Protein AF-A0A9D0GAI1-F1 (afdb_monomer_lite)

Structure (mmCIF, N/CA/C/O backbone):
data_AF-A0A9D0GAI1-F1
#
_entry.id   AF-A0A9D0GAI1-F1
#
loop_
_atom_site.group_PDB
_atom_site.id
_atom_site.type_symbol
_atom_site.label_atom_id
_atom_site.label_alt_id
_atom_site.label_comp_id
_atom_site.label_asym_id
_atom_site.label_entity_id
_atom_site.label_seq_id
_atom_site.pdbx_PDB_ins_code
_atom_site.Cartn_x
_atom_site.Cartn_y
_atom_site.Cartn_z
_atom_site.occupancy
_atom_site.B_iso_or_equiv
_atom_site.auth_seq_id
_atom_site.auth_comp_id
_atom_site.auth_asym_id
_atom_site.auth_atom_id
_atom_site.pdbx_PDB_model_num
ATOM 1 N N . LEU A 1 1 ? 5.403 2.857 8.860 1.00 93.25 1 LEU A N 1
ATOM 2 C CA . LEU A 1 1 ? 4.377 1.887 9.299 1.00 93.25 1 LEU A CA 1
ATOM 3 C C . LEU A 1 1 ? 3.581 1.358 8.112 1.00 93.25 1 LEU A C 1
ATOM 5 O O . LEU A 1 1 ? 3.707 0.178 7.839 1.00 93.25 1 LEU A O 1
ATOM 9 N N . MET A 1 2 ? 2.874 2.212 7.360 1.00 96.62 2 MET A N 1
ATOM 10 C CA . MET A 1 2 ? 2.038 1.794 6.218 1.00 96.62 2 MET A CA 1
ATOM 11 C C . MET A 1 2 ? 2.733 0.830 5.240 1.00 96.62 2 MET A C 1
ATOM 13 O O . MET A 1 2 ? 2.221 -0.249 4.984 1.00 96.62 2 MET A O 1
ATOM 17 N N . ILE A 1 3 ? 3.948 1.165 4.787 1.00 98.12 3 ILE A N 1
ATOM 18 C CA . ILE A 1 3 ? 4.759 0.294 3.914 1.00 98.12 3 ILE A CA 1
ATOM 19 C C . ILE A 1 3 ? 4.950 -1.108 4.507 1.00 98.12 3 ILE A C 1
ATOM 21 O O . ILE A 1 3 ? 4.822 -2.089 3.788 1.00 98.12 3 ILE A O 1
ATOM 25 N N . LYS A 1 4 ? 5.220 -1.219 5.816 1.00 97.88 4 LYS A N 1
ATOM 26 C CA . LYS A 1 4 ? 5.398 -2.519 6.476 1.00 97.88 4 LYS A CA 1
ATOM 27 C C . LYS A 1 4 ? 4.094 -3.312 6.479 1.00 97.88 4 LYS A C 1
ATOM 29 O O . LYS A 1 4 ? 4.124 -4.484 6.130 1.00 97.88 4 LYS A O 1
ATOM 34 N N . LEU A 1 5 ? 2.980 -2.680 6.850 1.00 98.19 5 LEU A N 1
ATOM 35 C CA . LEU A 1 5 ? 1.670 -3.338 6.925 1.00 98.19 5 LEU A CA 1
ATOM 36 C C . LEU A 1 5 ? 1.232 -3.848 5.548 1.00 98.19 5 LEU A C 1
ATOM 38 O O . LEU A 1 5 ? 0.904 -5.020 5.404 1.00 98.19 5 LEU A O 1
ATOM 42 N N . VAL A 1 6 ? 1.330 -3.001 4.520 1.00 98.50 6 VAL A N 1
ATOM 43 C CA . VAL A 1 6 ? 1.010 -3.381 3.136 1.00 98.50 6 VAL A CA 1
ATOM 44 C C . VAL A 1 6 ? 1.945 -4.481 2.636 1.00 98.50 6 VAL A C 1
ATOM 46 O O . VAL A 1 6 ? 1.478 -5.434 2.026 1.00 98.50 6 VAL A O 1
ATOM 49 N N . ALA A 1 7 ? 3.244 -4.413 2.937 1.00 98.38 7 ALA A N 1
ATOM 50 C CA . ALA A 1 7 ? 4.177 -5.465 2.543 1.00 98.38 7 ALA A CA 1
ATOM 51 C C . ALA A 1 7 ? 3.875 -6.817 3.216 1.00 98.38 7 ALA A C 1
ATOM 53 O O . ALA A 1 7 ? 3.998 -7.855 2.575 1.00 98.38 7 ALA A O 1
ATOM 54 N N . GLN A 1 8 ? 3.453 -6.829 4.486 1.00 97.88 8 GLN A N 1
ATOM 55 C CA . GLN A 1 8 ? 3.007 -8.067 5.140 1.00 97.88 8 GLN A CA 1
ATOM 56 C C . GLN A 1 8 ? 1.702 -8.589 4.536 1.00 97.88 8 GLN A C 1
ATOM 58 O O . GLN A 1 8 ? 1.597 -9.786 4.277 1.00 97.88 8 GLN A O 1
ATOM 63 N N . ALA A 1 9 ? 0.755 -7.704 4.218 1.00 98.31 9 ALA A N 1
ATOM 64 C CA . ALA A 1 9 ? -0.454 -8.101 3.511 1.00 98.31 9 ALA A CA 1
ATOM 65 C C . ALA A 1 9 ? -0.126 -8.712 2.138 1.00 98.31 9 ALA A C 1
ATOM 67 O O . ALA A 1 9 ? -0.614 -9.785 1.814 1.00 98.31 9 ALA A O 1
ATOM 68 N N . LEU A 1 10 ? 0.768 -8.113 1.349 1.00 98.38 10 LEU A N 1
ATOM 69 C CA . LEU A 1 10 ? 1.175 -8.677 0.054 1.00 98.38 10 LEU A CA 1
ATOM 70 C C . LEU A 1 10 ? 1.816 -10.064 0.186 1.00 98.38 10 LEU A C 1
ATOM 72 O O . LEU A 1 10 ? 1.644 -10.901 -0.693 1.00 98.38 10 LEU A O 1
ATOM 76 N N . ARG A 1 11 ? 2.502 -10.342 1.301 1.00 97.31 11 ARG A N 1
ATOM 77 C CA . ARG A 1 11 ? 3.048 -11.674 1.586 1.00 97.31 11 ARG A CA 1
ATOM 78 C C . ARG A 1 11 ? 1.954 -12.716 1.840 1.00 97.31 11 ARG A C 1
ATOM 80 O O . ARG A 1 11 ? 2.108 -13.858 1.419 1.00 97.31 11 ARG A O 1
ATOM 87 N N . ALA A 1 12 ? 0.870 -12.335 2.514 1.00 96.94 12 ALA A N 1
ATOM 88 C CA . ALA A 1 12 ? -0.296 -13.198 2.728 1.00 96.94 12 ALA A CA 1
ATOM 89 C C . ALA A 1 12 ? -1.171 -13.340 1.466 1.00 96.94 12 ALA A C 1
ATOM 91 O O . ALA A 1 12 ? -1.886 -14.328 1.307 1.00 96.94 12 ALA A O 1
ATOM 92 N N . PHE A 1 13 ? -1.091 -12.368 0.555 1.00 98.19 13 PHE A N 1
ATOM 93 C CA . PHE A 1 13 ? -1.891 -12.273 -0.662 1.00 98.19 13 PHE A CA 1
ATOM 94 C C . PHE A 1 13 ? -0.988 -12.133 -1.902 1.00 98.19 13 PHE A C 1
ATOM 96 O O . PHE A 1 13 ? -0.996 -11.083 -2.549 1.00 98.19 13 PHE A O 1
ATOM 103 N N . PRO A 1 14 ? -0.210 -13.170 -2.272 1.00 97.19 14 PRO A N 1
ATOM 104 C CA . PRO A 1 14 ? 0.797 -13.076 -3.337 1.00 97.19 14 PRO A CA 1
ATOM 105 C C . PRO A 1 14 ? 0.211 -12.709 -4.709 1.00 97.19 14 PRO A C 1
ATOM 107 O O . PRO A 1 14 ? 0.863 -12.023 -5.491 1.00 97.19 14 PRO A O 1
ATOM 110 N N . TYR A 1 15 ? -1.057 -13.049 -4.965 1.00 96.50 15 TYR A N 1
ATOM 111 C CA . TYR A 1 15 ? -1.779 -12.658 -6.181 1.00 96.50 15 TYR A CA 1
ATOM 112 C C . TYR A 1 15 ? -1.983 -11.136 -6.329 1.00 96.50 15 TYR A C 1
ATOM 114 O O . TYR A 1 15 ? -2.343 -10.668 -7.405 1.00 96.50 15 TYR A O 1
ATOM 122 N N . MET A 1 16 ? -1.764 -10.354 -5.266 1.00 98.19 16 MET A N 1
ATOM 123 C CA . MET A 1 16 ? -1.751 -8.886 -5.302 1.00 98.19 16 MET A CA 1
ATOM 124 C C . MET A 1 16 ? -0.360 -8.312 -5.605 1.00 98.19 16 MET A C 1
ATOM 126 O O . MET A 1 16 ? -0.244 -7.124 -5.892 1.00 98.19 16 MET A O 1
ATOM 130 N N . ASN A 1 17 ? 0.696 -9.129 -5.531 1.00 98.12 17 ASN A N 1
ATOM 131 C CA . ASN A 1 17 ? 2.084 -8.745 -5.792 1.00 98.12 17 ASN A CA 1
ATOM 132 C C . ASN A 1 17 ? 2.511 -9.195 -7.197 1.00 98.12 17 ASN A C 1
ATOM 134 O O . ASN A 1 17 ? 3.450 -9.977 -7.371 1.00 98.12 17 ASN A O 1
ATOM 138 N N . VAL A 1 18 ? 1.778 -8.732 -8.207 1.00 96.75 18 VAL A N 1
ATOM 139 C CA . VAL A 1 18 ? 1.928 -9.170 -9.598 1.00 96.75 18 VAL A CA 1
ATOM 140 C C . VAL A 1 18 ? 2.186 -7.981 -10.522 1.00 96.75 18 VAL A C 1
ATOM 142 O O . VAL A 1 18 ? 1.777 -6.854 -10.245 1.00 96.75 18 VAL A O 1
ATOM 145 N N . ARG A 1 19 ? 2.880 -8.230 -11.633 1.00 96.38 19 ARG A N 1
ATOM 146 C CA . ARG A 1 19 ? 3.159 -7.236 -12.678 1.00 96.38 19 ARG A CA 1
ATOM 147 C C . ARG A 1 19 ? 2.728 -7.751 -14.041 1.00 96.38 19 ARG A C 1
ATOM 149 O O . ARG A 1 19 ? 2.797 -8.952 -14.308 1.00 96.38 19 ARG A O 1
ATOM 156 N N . GLN A 1 20 ? 2.350 -6.834 -14.921 1.00 94.06 20 GLN A N 1
ATOM 157 C CA . GLN A 1 20 ? 2.183 -7.127 -16.339 1.00 94.06 20 GLN A CA 1
ATOM 158 C C . GLN A 1 20 ? 3.561 -7.282 -17.000 1.00 94.06 20 GLN A C 1
ATOM 160 O O . GLN A 1 20 ? 4.426 -6.416 -16.873 1.00 94.06 20 GLN A O 1
ATOM 165 N N . SER A 1 21 ? 3.764 -8.368 -17.740 1.00 91.62 21 SER A N 1
ATOM 166 C CA . SER A 1 21 ? 4.972 -8.622 -18.527 1.00 91.62 21 SER A CA 1
ATOM 167 C C . SER A 1 21 ? 4.579 -9.063 -19.934 1.00 91.62 21 SER A C 1
ATOM 169 O O . SER A 1 21 ? 4.282 -10.233 -20.179 1.00 91.62 21 SER A O 1
ATOM 171 N N . GLY A 1 22 ? 4.513 -8.104 -20.864 1.00 88.56 22 GLY A N 1
ATOM 172 C CA . GLY A 1 22 ? 3.947 -8.340 -22.196 1.00 88.56 22 GLY A CA 1
ATOM 173 C C . GLY A 1 22 ? 2.489 -8.784 -22.082 1.00 88.56 22 GLY A C 1
ATOM 174 O O . GLY A 1 22 ? 1.694 -8.085 -21.462 1.00 88.56 22 GLY A O 1
ATOM 175 N N . ASP A 1 23 ? 2.168 -9.966 -22.609 1.00 89.06 23 ASP A N 1
ATOM 176 C CA . ASP A 1 23 ? 0.833 -10.579 -22.525 1.00 89.06 23 ASP A CA 1
ATOM 177 C C . ASP A 1 23 ? 0.651 -11.497 -21.301 1.00 89.06 23 ASP A C 1
ATOM 179 O O . ASP A 1 23 ? -0.416 -12.077 -21.107 1.00 89.06 23 ASP A O 1
ATOM 183 N N . ALA A 1 24 ? 1.682 -11.646 -20.463 1.00 92.88 24 ALA A N 1
ATOM 184 C CA . ALA A 1 24 ? 1.654 -12.500 -19.281 1.00 92.88 24 ALA A CA 1
ATOM 185 C C . ALA A 1 24 ? 1.533 -11.691 -17.983 1.00 92.88 24 ALA A C 1
ATOM 187 O O . ALA A 1 24 ? 2.000 -10.555 -17.880 1.00 92.88 24 ALA A O 1
ATOM 188 N N . ILE A 1 25 ? 0.964 -12.324 -16.957 1.00 94.50 25 ILE A N 1
ATOM 189 C CA . ILE A 1 25 ? 1.014 -11.843 -15.576 1.00 94.50 25 ILE A CA 1
ATOM 190 C C . ILE A 1 25 ? 2.135 -12.575 -14.853 1.00 94.50 25 ILE A C 1
ATOM 192 O O . ILE A 1 25 ? 2.183 -13.805 -14.845 1.00 94.50 25 ILE A O 1
ATOM 196 N N . GLN A 1 26 ? 3.037 -11.811 -14.245 1.00 95.94 26 GLN A N 1
ATOM 197 C CA . GLN A 1 26 ? 4.145 -12.342 -13.472 1.00 95.94 26 GLN A CA 1
ATOM 198 C C . GLN A 1 26 ? 3.917 -12.091 -11.986 1.00 95.94 26 GLN A C 1
ATOM 200 O O . GLN A 1 26 ? 3.851 -10.945 -11.544 1.00 95.94 26 GLN A O 1
ATOM 205 N N . GLU A 1 27 ? 3.863 -13.169 -11.207 1.00 95.94 27 GLU A N 1
ATOM 206 C CA . GLU A 1 27 ? 3.961 -13.083 -9.753 1.00 95.94 27 GLU A CA 1
ATOM 207 C C . GLU A 1 27 ? 5.395 -12.754 -9.334 1.00 95.94 27 GLU A C 1
ATOM 209 O O . GLU A 1 27 ? 6.366 -13.375 -9.783 1.00 95.94 27 GLU A O 1
ATOM 214 N N . MET A 1 28 ? 5.533 -11.744 -8.480 1.00 96.94 28 MET A N 1
ATOM 215 C CA . MET A 1 28 ? 6.826 -11.214 -8.080 1.00 96.94 28 MET A CA 1
ATOM 216 C C . MET A 1 28 ? 7.292 -11.862 -6.778 1.00 96.94 28 MET A C 1
ATOM 218 O O . MET A 1 28 ? 6.579 -11.879 -5.778 1.00 96.94 28 MET A O 1
ATOM 222 N N . LYS A 1 29 ? 8.539 -12.350 -6.767 1.00 94.31 29 LYS A N 1
ATOM 223 C CA . LYS A 1 29 ? 9.158 -12.943 -5.566 1.00 94.31 29 LYS A CA 1
ATOM 224 C C . LYS A 1 29 ? 9.525 -11.903 -4.504 1.00 94.31 29 LYS A C 1
ATOM 226 O O . LYS A 1 29 ? 9.526 -12.212 -3.317 1.00 94.31 29 LYS A O 1
ATOM 231 N N . GLY A 1 30 ? 9.919 -10.707 -4.940 1.00 96.69 30 GLY A N 1
ATOM 232 C CA . GLY A 1 30 ? 10.232 -9.578 -4.068 1.00 96.69 30 GLY A CA 1
ATOM 233 C C . GLY A 1 30 ? 8.999 -8.710 -3.848 1.00 96.69 30 GLY A C 1
ATOM 234 O O . GLY A 1 30 ? 8.189 -8.547 -4.761 1.00 96.69 30 GLY A O 1
ATOM 235 N N . ILE A 1 31 ? 8.862 -8.144 -2.650 1.00 98.44 31 ILE A N 1
ATOM 236 C CA . ILE A 1 31 ? 7.829 -7.150 -2.342 1.00 98.44 31 ILE A CA 1
ATOM 237 C C . ILE A 1 31 ? 8.512 -5.783 -2.294 1.00 98.44 31 ILE A C 1
ATOM 239 O O . ILE A 1 31 ? 9.272 -5.478 -1.369 1.00 98.44 31 ILE A O 1
ATOM 243 N N . HIS A 1 32 ? 8.304 -4.980 -3.337 1.00 98.06 32 HIS A N 1
ATOM 244 C CA . HIS A 1 32 ? 8.965 -3.691 -3.536 1.00 98.06 32 HIS A CA 1
ATOM 245 C C . HIS A 1 32 ? 7.915 -2.588 -3.572 1.00 98.06 32 HIS A C 1
ATOM 247 O O . HIS A 1 32 ? 7.180 -2.435 -4.547 1.00 98.06 32 HIS A O 1
ATOM 253 N N . ILE A 1 33 ? 7.830 -1.831 -2.479 1.00 98.44 33 ILE A N 1
ATOM 254 C CA . ILE A 1 33 ? 6.748 -0.867 -2.285 1.00 98.44 33 ILE A CA 1
ATOM 255 C C . ILE A 1 33 ? 7.163 0.494 -2.825 1.00 98.44 33 ILE A C 1
ATOM 257 O O . ILE A 1 33 ? 8.031 1.149 -2.247 1.00 98.44 33 ILE A O 1
ATOM 261 N N . GLY A 1 34 ? 6.513 0.923 -3.901 1.00 97.75 34 GLY A N 1
ATOM 262 C CA . GLY A 1 34 ? 6.558 2.290 -4.396 1.00 97.75 34 GLY A CA 1
ATOM 263 C C . GLY A 1 34 ? 5.883 3.266 -3.454 1.00 97.75 34 GLY A C 1
ATOM 264 O O . GLY A 1 34 ? 4.823 2.981 -2.897 1.00 97.75 34 GLY A O 1
ATOM 265 N N . LEU A 1 35 ? 6.489 4.436 -3.295 1.00 97.75 35 LEU A N 1
ATOM 266 C CA . LEU A 1 35 ? 5.871 5.572 -2.634 1.00 97.75 35 LEU A CA 1
ATOM 267 C C . LEU A 1 35 ? 5.816 6.730 -3.619 1.00 97.75 35 LEU A C 1
ATOM 269 O O . LEU A 1 35 ? 6.856 7.177 -4.086 1.00 97.75 35 LEU A O 1
ATOM 273 N N . ALA A 1 36 ? 4.622 7.235 -3.907 1.00 96.94 36 ALA A N 1
ATOM 274 C CA . ALA A 1 36 ? 4.474 8.427 -4.729 1.00 96.94 36 ALA A CA 1
ATOM 275 C C . ALA A 1 36 ? 5.038 9.659 -3.993 1.00 96.94 36 ALA A C 1
ATOM 277 O O . ALA A 1 36 ? 4.623 9.973 -2.874 1.00 96.94 36 ALA A O 1
ATOM 278 N N . VAL A 1 37 ? 5.999 10.341 -4.615 1.00 95.75 37 VAL A N 1
ATOM 279 C CA . VAL A 1 37 ? 6.700 11.517 -4.094 1.00 95.75 37 VAL A CA 1
ATOM 280 C C . VAL A 1 37 ? 6.507 12.675 -5.061 1.00 95.75 37 VAL A C 1
ATOM 282 O O . VAL A 1 37 ? 6.939 12.615 -6.213 1.00 95.75 37 VAL A O 1
ATOM 285 N N . ASP A 1 38 ? 5.883 13.741 -4.570 1.00 93.81 38 ASP A N 1
ATOM 286 C CA . ASP A 1 38 ? 5.781 15.007 -5.290 1.00 93.81 38 ASP A CA 1
ATOM 287 C C . ASP A 1 38 ? 7.146 15.717 -5.326 1.00 93.81 38 ASP A C 1
ATOM 289 O O . ASP A 1 38 ? 7.833 15.840 -4.300 1.00 93.81 38 ASP A O 1
ATOM 293 N N . THR A 1 39 ? 7.562 16.139 -6.519 1.00 92.75 39 THR A N 1
ATOM 294 C CA . THR A 1 39 ? 8.838 16.821 -6.769 1.00 92.75 39 THR A CA 1
ATOM 295 C C . THR A 1 39 ? 8.640 17.966 -7.759 1.00 92.75 39 THR A C 1
ATOM 297 O O . THR A 1 39 ? 7.681 17.977 -8.525 1.00 92.75 39 THR A O 1
ATOM 300 N N . GLU A 1 40 ? 9.596 18.895 -7.834 1.00 90.31 40 GLU A N 1
ATOM 301 C CA . GLU A 1 40 ? 9.566 20.002 -8.808 1.00 90.31 40 GLU A CA 1
ATOM 302 C C . GLU A 1 40 ? 9.546 19.532 -10.274 1.00 90.31 40 GLU A C 1
ATOM 304 O O . GLU A 1 40 ? 9.137 20.271 -11.165 1.00 90.31 40 GLU A O 1
ATOM 309 N N . ARG A 1 41 ? 9.978 18.292 -10.539 1.00 86.69 41 ARG A N 1
ATOM 310 C CA . ARG A 1 41 ? 9.985 17.675 -11.875 1.00 86.69 41 ARG A CA 1
ATOM 311 C C . ARG A 1 41 ? 8.727 16.845 -12.151 1.00 86.69 41 ARG A C 1
ATOM 313 O O . ARG A 1 41 ? 8.678 16.144 -13.159 1.00 86.69 41 ARG A O 1
ATOM 320 N N . GLY A 1 42 ? 7.738 16.910 -11.261 1.00 89.75 42 GLY A N 1
ATOM 321 C CA . GLY A 1 42 ? 6.536 16.087 -11.275 1.00 89.75 42 GLY A CA 1
ATOM 322 C C . GLY A 1 42 ? 6.610 14.902 -10.313 1.00 89.75 42 GLY A C 1
ATOM 323 O O . GLY A 1 42 ? 7.509 14.792 -9.475 1.00 89.75 42 GLY A O 1
ATOM 324 N N . LEU A 1 43 ? 5.632 14.008 -10.432 1.00 91.00 43 LEU A N 1
ATOM 325 C CA . LEU A 1 43 ? 5.487 12.859 -9.547 1.00 91.00 43 LEU A CA 1
ATOM 326 C C . LEU A 1 43 ? 6.514 11.771 -9.884 1.00 91.00 43 LEU A C 1
ATOM 328 O O . LEU A 1 43 ? 6.576 11.302 -11.019 1.00 91.00 43 LEU A O 1
ATOM 332 N N . LEU A 1 44 ? 7.278 11.334 -8.884 1.00 94.62 44 LEU A N 1
ATOM 333 C CA . LEU A 1 44 ? 8.146 10.158 -8.973 1.00 94.62 44 LEU A CA 1
ATOM 334 C C . LEU A 1 44 ? 7.651 9.077 -8.018 1.00 94.62 44 LEU A C 1
ATOM 336 O O . LEU A 1 44 ? 7.149 9.385 -6.941 1.00 94.62 44 LEU A O 1
ATOM 340 N N . VAL A 1 45 ? 7.834 7.808 -8.380 1.00 96.62 45 VAL A N 1
ATOM 341 C CA . VAL A 1 45 ? 7.447 6.671 -7.532 1.00 96.62 45 VAL A CA 1
ATOM 342 C C . VAL A 1 45 ? 8.673 5.810 -7.238 1.00 96.62 45 VAL A C 1
ATOM 344 O O . VAL A 1 45 ? 8.841 4.760 -7.848 1.00 96.62 45 VAL A O 1
ATOM 347 N N . PRO A 1 46 ? 9.584 6.250 -6.355 1.00 96.50 46 PRO A N 1
ATOM 348 C CA . PRO A 1 46 ? 10.689 5.407 -5.939 1.00 96.50 46 PRO A CA 1
ATOM 349 C C . PRO A 1 46 ? 10.228 4.278 -4.998 1.00 96.50 46 PRO A C 1
ATOM 351 O O . PRO A 1 46 ? 9.245 4.433 -4.264 1.00 96.50 46 PRO A O 1
ATOM 354 N N . HIS A 1 47 ? 10.953 3.158 -4.988 1.00 95.62 47 HIS A N 1
ATOM 355 C CA . HIS A 1 47 ? 10.555 1.947 -4.262 1.00 95.62 47 HIS A CA 1
ATOM 356 C C . HIS A 1 47 ? 11.471 1.584 -3.083 1.00 95.62 47 HIS A C 1
ATOM 358 O O . HIS A 1 47 ? 12.697 1.685 -3.145 1.00 95.62 47 HIS A O 1
ATOM 364 N N . VAL A 1 48 ? 10.866 1.057 -2.015 1.00 97.06 48 VAL A N 1
ATOM 365 C CA . VAL A 1 48 ? 11.568 0.355 -0.935 1.00 97.06 48 VAL A CA 1
ATOM 366 C C . VAL A 1 48 ? 11.653 -1.128 -1.284 1.00 97.06 48 VAL A C 1
ATOM 368 O O . VAL A 1 48 ? 10.640 -1.829 -1.283 1.00 97.06 48 VAL A O 1
ATOM 371 N N . PHE A 1 49 ? 12.868 -1.610 -1.543 1.00 97.19 49 PHE A N 1
ATOM 372 C CA . PHE A 1 49 ? 13.130 -3.020 -1.839 1.00 97.19 49 PHE A CA 1
ATOM 373 C C . PHE A 1 49 ? 12.915 -3.929 -0.627 1.00 97.19 49 PHE A C 1
ATOM 375 O O . PHE A 1 49 ? 13.199 -3.523 0.502 1.00 97.19 49 PHE A O 1
ATOM 382 N N . ASP A 1 50 ? 12.448 -5.152 -0.896 1.00 97.75 50 ASP A N 1
ATOM 383 C CA . ASP A 1 50 ? 12.151 -6.224 0.067 1.00 97.75 50 ASP A CA 1
ATOM 384 C C . ASP A 1 50 ? 11.515 -5.726 1.375 1.00 97.75 50 ASP A C 1
ATOM 386 O O . ASP A 1 50 ? 11.961 -6.039 2.484 1.00 97.75 50 ASP A O 1
ATOM 390 N N . ALA A 1 51 ? 10.484 -4.890 1.253 1.00 98.12 51 ALA A N 1
ATOM 391 C CA . ALA A 1 51 ? 9.874 -4.207 2.389 1.00 98.12 51 ALA A CA 1
ATOM 392 C C . ALA A 1 51 ? 9.264 -5.179 3.418 1.00 98.12 51 ALA A C 1
ATOM 394 O O . ALA A 1 51 ? 9.121 -4.842 4.594 1.00 98.12 51 ALA A O 1
ATOM 395 N N . ASP A 1 52 ? 8.925 -6.398 3.001 1.00 97.12 52 ASP A N 1
ATOM 396 C CA . ASP A 1 52 ? 8.417 -7.455 3.866 1.00 97.12 52 ASP A CA 1
ATOM 397 C C . ASP A 1 52 ? 9.498 -8.011 4.807 1.00 97.12 52 ASP A C 1
ATOM 399 O O . ASP A 1 52 ? 9.193 -8.329 5.961 1.00 97.12 52 ASP A O 1
ATOM 403 N N . LYS A 1 53 ? 10.757 -8.049 4.359 1.00 97.44 53 LYS A N 1
ATOM 404 C CA . LYS A 1 53 ? 11.907 -8.580 5.112 1.00 97.44 53 LYS A CA 1
ATOM 405 C C . LYS A 1 53 ? 12.498 -7.569 6.091 1.00 97.44 53 LYS A C 1
ATOM 407 O O . LYS A 1 53 ? 13.173 -7.953 7.040 1.00 97.44 53 LYS A O 1
ATOM 412 N N . LYS A 1 54 ? 12.229 -6.281 5.880 1.00 97.50 54 LYS A N 1
ATOM 413 C CA . LYS A 1 54 ? 12.808 -5.188 6.667 1.00 97.50 54 LYS A CA 1
ATOM 414 C C . LYS A 1 54 ? 12.044 -4.914 7.960 1.00 97.50 54 LYS A C 1
ATOM 416 O O . LYS A 1 54 ? 10.818 -5.071 8.048 1.00 97.50 54 LYS A O 1
ATOM 421 N N . GLY A 1 55 ? 12.784 -4.455 8.968 1.00 96.62 55 GLY A N 1
ATOM 422 C CA . GLY A 1 55 ? 12.224 -3.906 10.204 1.00 96.62 55 GLY A CA 1
ATOM 423 C C . GLY A 1 55 ? 11.700 -2.476 10.019 1.00 96.62 55 GLY A C 1
ATOM 424 O O . GLY A 1 55 ? 12.045 -1.786 9.062 1.00 96.62 55 GLY A O 1
ATOM 425 N N . LEU A 1 56 ? 10.889 -1.983 10.962 1.00 95.94 56 LEU A N 1
ATOM 426 C CA . LEU A 1 56 ? 10.286 -0.645 10.856 1.00 95.94 56 LEU A CA 1
ATOM 427 C C . LEU A 1 56 ? 11.331 0.485 10.821 1.00 95.94 56 LEU A C 1
ATOM 429 O O . LEU A 1 56 ? 11.166 1.449 10.073 1.00 95.94 56 LEU A O 1
ATOM 433 N N . VAL A 1 57 ? 12.402 0.359 11.611 1.00 97.25 57 VAL A N 1
ATOM 434 C CA . VAL A 1 57 ? 13.504 1.336 11.661 1.00 97.25 57 VAL A CA 1
ATOM 435 C C . VAL A 1 57 ? 14.241 1.393 10.325 1.00 97.25 57 VAL A C 1
ATOM 437 O O . VAL A 1 57 ? 14.526 2.478 9.819 1.00 97.25 57 VAL A O 1
ATOM 440 N N . GLU A 1 58 ? 14.501 0.231 9.732 1.00 98.06 58 GLU A N 1
ATOM 441 C CA . GLU A 1 58 ? 15.159 0.120 8.435 1.00 98.06 58 GLU A CA 1
ATOM 442 C C . GLU A 1 58 ? 14.297 0.726 7.324 1.00 98.06 58 GLU A C 1
ATOM 444 O O . GLU A 1 58 ? 14.769 1.596 6.599 1.00 98.06 58 GLU A O 1
ATOM 449 N N . ILE A 1 59 ? 13.005 0.379 7.270 1.00 98.19 59 ILE A N 1
ATOM 450 C CA . ILE A 1 59 ? 12.057 0.982 6.321 1.00 98.19 59 ILE A CA 1
ATOM 451 C C . ILE A 1 59 ? 12.025 2.504 6.486 1.00 98.19 59 ILE A C 1
ATOM 453 O O . ILE A 1 59 ? 12.061 3.232 5.499 1.00 98.19 59 ILE A O 1
ATOM 457 N N . ALA A 1 60 ? 11.972 3.015 7.719 1.00 97.69 60 ALA A N 1
ATOM 458 C CA . ALA A 1 60 ? 11.939 4.455 7.959 1.00 97.69 60 ALA A CA 1
ATOM 459 C C . ALA A 1 60 ? 13.208 5.159 7.455 1.00 97.69 60 ALA A C 1
ATOM 461 O O . ALA A 1 60 ? 13.117 6.243 6.875 1.00 97.69 60 ALA A O 1
ATOM 462 N N . ARG A 1 61 ? 14.383 4.553 7.659 1.00 98.00 61 ARG A N 1
ATOM 463 C CA . ARG A 1 61 ? 15.655 5.064 7.137 1.00 98.00 61 ARG A CA 1
ATOM 464 C C . ARG A 1 61 ? 15.656 5.072 5.609 1.00 98.00 61 ARG A C 1
ATOM 466 O O . ARG A 1 61 ? 15.988 6.097 5.013 1.00 98.00 61 ARG A O 1
ATOM 473 N N . ASP A 1 62 ? 15.256 3.963 4.996 1.00 96.81 62 ASP A N 1
ATOM 474 C CA . ASP A 1 62 ? 15.264 3.791 3.546 1.00 96.81 62 ASP A CA 1
ATOM 475 C C . ASP A 1 62 ? 14.313 4.780 2.869 1.00 96.81 62 ASP A C 1
ATOM 477 O O . ASP A 1 62 ? 14.717 5.470 1.937 1.00 96.81 62 ASP A O 1
ATOM 481 N N . VAL A 1 63 ? 13.097 4.946 3.403 1.00 97.00 63 VAL A N 1
ATOM 482 C CA . VAL A 1 63 ? 12.115 5.922 2.906 1.00 97.00 63 VAL A CA 1
ATOM 483 C C . VAL A 1 63 ? 12.669 7.340 2.953 1.00 97.00 63 VAL A C 1
ATOM 485 O O . VAL A 1 63 ? 12.564 8.059 1.965 1.00 97.00 63 VAL A O 1
ATOM 488 N N . ARG A 1 64 ? 13.281 7.763 4.070 1.00 96.62 64 ARG A N 1
ATOM 489 C CA . ARG A 1 64 ? 13.857 9.116 4.168 1.00 96.62 64 ARG A CA 1
ATOM 490 C C . ARG A 1 64 ? 14.934 9.333 3.111 1.00 96.62 64 ARG A C 1
ATOM 492 O O . ARG A 1 64 ? 14.906 10.337 2.408 1.00 96.62 64 ARG A O 1
ATOM 499 N N . ALA A 1 65 ? 15.862 8.387 2.982 1.00 96.06 65 ALA A N 1
ATOM 500 C CA . ALA A 1 65 ? 16.949 8.490 2.016 1.00 96.06 65 ALA A CA 1
ATOM 501 C C . ALA A 1 65 ? 16.429 8.503 0.565 1.00 96.06 65 ALA A C 1
ATOM 503 O O . ALA A 1 65 ? 16.899 9.289 -0.256 1.00 96.06 65 ALA A O 1
ATOM 504 N N . MET A 1 66 ? 15.440 7.661 0.272 1.00 95.50 66 MET A N 1
ATOM 505 C CA . MET A 1 66 ? 14.778 7.542 -1.024 1.00 95.50 66 MET A CA 1
ATOM 506 C C . MET A 1 66 ? 14.016 8.821 -1.411 1.00 95.50 66 MET A C 1
ATOM 508 O O . MET A 1 66 ? 14.202 9.334 -2.512 1.00 95.50 66 MET A O 1
ATOM 512 N N . VAL A 1 67 ? 13.213 9.380 -0.500 1.00 95.19 67 VAL A N 1
ATOM 513 C CA . VAL A 1 67 ? 12.466 10.634 -0.721 1.00 95.19 67 VAL A CA 1
ATOM 514 C C . VAL A 1 67 ? 13.419 11.807 -0.958 1.00 95.19 67 VAL A C 1
ATOM 516 O O . VAL A 1 67 ? 13.206 12.604 -1.872 1.00 95.19 67 VAL A O 1
ATOM 519 N N . GLU A 1 68 ? 14.504 11.896 -0.184 1.00 95.75 68 GLU A N 1
ATOM 520 C CA . GLU A 1 68 ? 15.534 12.923 -0.374 1.00 95.75 68 GLU A CA 1
ATOM 521 C C . GLU A 1 68 ? 16.216 12.820 -1.744 1.00 95.75 68 GLU A C 1
ATOM 523 O O . GLU A 1 68 ? 16.465 13.842 -2.387 1.00 95.75 68 GLU A O 1
ATOM 528 N N . ARG A 1 69 ? 16.509 11.600 -2.217 1.00 95.19 69 ARG A N 1
ATOM 529 C CA . ARG A 1 69 ? 17.043 11.381 -3.570 1.00 95.19 69 ARG A CA 1
ATOM 530 C C . ARG A 1 69 ? 16.047 11.808 -4.642 1.00 95.19 69 ARG A C 1
ATOM 532 O O . ARG A 1 69 ? 16.448 12.532 -5.552 1.00 95.19 69 ARG A O 1
ATOM 539 N N . ALA A 1 70 ? 14.777 11.424 -4.513 1.00 95.12 70 ALA A N 1
ATOM 540 C CA . ALA A 1 70 ? 13.731 11.770 -5.474 1.00 95.12 70 ALA A CA 1
ATOM 541 C C . ALA A 1 70 ? 13.570 13.286 -5.624 1.00 95.12 70 ALA A C 1
ATOM 543 O O . ALA A 1 70 ? 13.666 13.808 -6.733 1.00 95.12 70 ALA A O 1
ATOM 544 N N . ARG A 1 71 ? 13.456 14.014 -4.508 1.00 94.12 71 ARG A N 1
ATOM 545 C CA . ARG A 1 71 ? 13.348 15.483 -4.513 1.00 94.12 71 ARG A CA 1
ATOM 546 C C . ARG A 1 71 ? 14.560 16.178 -5.130 1.00 94.12 71 ARG A C 1
ATOM 548 O O . ARG A 1 71 ? 14.411 17.206 -5.775 1.00 94.12 71 ARG A O 1
ATOM 555 N N . LYS A 1 72 ? 15.758 15.606 -4.971 1.00 95.12 72 LYS A N 1
ATOM 556 C CA . LYS A 1 72 ? 17.006 16.132 -5.555 1.00 95.12 72 LYS A CA 1
ATOM 557 C C . LYS A 1 72 ? 17.229 15.699 -7.008 1.00 95.12 72 LYS A C 1
ATOM 559 O O . LYS A 1 72 ? 18.274 16.020 -7.567 1.00 95.12 72 LYS A O 1
ATOM 564 N N . GLY A 1 73 ? 16.311 14.932 -7.604 1.00 92.00 73 GLY A N 1
ATOM 565 C CA . GLY A 1 73 ? 16.476 14.374 -8.948 1.00 92.00 73 GLY A CA 1
ATOM 566 C C . GLY A 1 73 ? 17.617 13.357 -9.054 1.00 92.00 73 GLY A C 1
ATOM 567 O O . GLY A 1 73 ? 18.212 13.222 -10.119 1.00 92.00 73 GLY A O 1
ATOM 568 N N . LYS A 1 74 ? 17.944 12.675 -7.949 1.00 93.75 74 LYS A N 1
ATOM 569 C CA . LYS A 1 74 ? 19.037 11.695 -7.818 1.00 93.75 74 LYS A CA 1
ATOM 570 C C . LYS A 1 74 ? 18.529 10.273 -7.559 1.00 93.75 74 LYS A C 1
ATOM 572 O O . LYS A 1 74 ? 19.253 9.470 -6.972 1.00 93.75 74 LYS A O 1
ATOM 577 N N . SER A 1 75 ? 17.280 9.982 -7.920 1.00 91.88 75 SER A N 1
ATOM 578 C CA . SER A 1 75 ? 16.752 8.615 -7.883 1.00 91.88 75 SER A CA 1
ATOM 579 C C . SER A 1 75 ? 17.564 7.709 -8.799 1.00 91.88 75 SER A C 1
ATOM 581 O O . SER A 1 75 ? 17.956 8.112 -9.896 1.00 91.88 75 SER A O 1
ATOM 583 N N . LEU A 1 76 ? 17.814 6.489 -8.341 1.00 89.06 76 LEU A N 1
ATOM 584 C CA . LEU A 1 76 ? 18.495 5.476 -9.137 1.00 89.06 76 LEU A CA 1
ATOM 585 C C . LEU A 1 76 ? 17.504 4.843 -10.134 1.00 89.06 76 LEU A C 1
ATOM 587 O O . LEU A 1 76 ? 16.319 4.746 -9.819 1.00 89.06 76 LEU A O 1
ATOM 591 N N . PRO A 1 77 ? 17.952 4.374 -11.313 1.00 88.56 77 PRO A N 1
ATOM 592 C CA . PRO A 1 77 ? 17.064 3.737 -12.292 1.00 88.56 77 PRO A CA 1
ATOM 593 C C . PRO A 1 77 ? 16.276 2.546 -11.727 1.00 88.56 77 PRO A C 1
ATOM 595 O O . PRO A 1 77 ? 15.068 2.434 -11.940 1.00 88.56 77 PRO A O 1
ATOM 598 N N . ASP A 1 78 ? 16.937 1.694 -10.944 1.00 86.81 78 ASP A N 1
ATOM 599 C CA . ASP A 1 78 ? 16.313 0.515 -10.333 1.00 86.81 78 ASP A CA 1
ATOM 600 C C . ASP A 1 78 ? 15.228 0.907 -9.323 1.00 86.81 78 ASP A C 1
ATOM 602 O O . ASP A 1 78 ? 14.185 0.258 -9.236 1.00 86.81 78 ASP A O 1
ATOM 606 N N . GLU A 1 79 ? 15.429 2.019 -8.605 1.00 86.81 79 GLU A N 1
ATOM 607 C CA . GLU A 1 79 ? 14.449 2.551 -7.653 1.00 86.81 79 GLU A CA 1
ATOM 608 C C . GLU A 1 79 ? 13.156 2.995 -8.324 1.00 86.81 79 GLU A C 1
ATOM 610 O O . GLU A 1 79 ? 12.189 3.171 -7.604 1.00 86.81 79 GLU A O 1
ATOM 615 N N . LEU A 1 80 ? 13.128 3.193 -9.644 1.00 89.94 80 LEU A N 1
ATOM 616 C CA . LEU A 1 80 ? 11.962 3.690 -10.383 1.00 89.94 80 LEU A CA 1
ATOM 617 C C . LEU A 1 80 ? 11.296 2.626 -11.266 1.00 89.94 80 LEU A C 1
ATOM 619 O O . LEU A 1 80 ? 10.258 2.893 -11.863 1.00 89.94 80 LEU A O 1
ATOM 623 N N . THR A 1 81 ? 11.911 1.453 -11.424 1.00 88.81 81 THR A N 1
ATOM 624 C CA . THR A 1 81 ? 11.505 0.470 -12.448 1.00 88.81 81 THR A CA 1
ATOM 625 C C . THR A 1 81 ? 11.142 -0.897 -11.882 1.00 88.81 81 THR A C 1
ATOM 627 O O . THR A 1 81 ? 10.490 -1.693 -12.565 1.00 88.81 81 THR A O 1
ATOM 630 N N . LEU A 1 82 ? 11.546 -1.191 -10.646 1.00 89.56 82 LEU A N 1
ATOM 631 C CA . LEU A 1 82 ? 11.407 -2.516 -10.038 1.00 89.56 82 LEU A CA 1
ATOM 632 C C . LEU A 1 82 ? 10.274 -2.613 -9.007 1.00 89.56 82 LEU A C 1
ATOM 634 O O . LEU A 1 82 ? 10.187 -3.610 -8.295 1.00 89.56 82 LEU A O 1
ATOM 638 N N . GLY A 1 83 ? 9.398 -1.611 -8.928 1.00 92.62 83 GLY A N 1
ATOM 639 C CA . GLY A 1 83 ? 8.214 -1.645 -8.076 1.00 92.62 83 GLY A CA 1
ATOM 640 C C . GLY A 1 83 ? 7.289 -2.812 -8.373 1.00 92.62 83 GLY A C 1
ATOM 641 O O . GLY 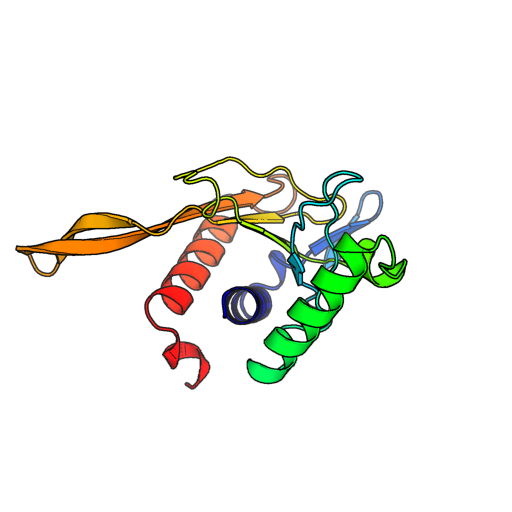A 1 83 ? 7.162 -3.253 -9.519 1.00 92.62 83 GLY A O 1
ATOM 642 N N . THR A 1 84 ? 6.647 -3.316 -7.323 1.00 97.19 84 THR A N 1
ATOM 643 C CA . THR A 1 84 ? 5.632 -4.371 -7.427 1.00 97.19 84 THR A CA 1
ATOM 644 C C . THR A 1 84 ? 4.270 -3.931 -6.902 1.00 97.19 84 THR A C 1
ATOM 646 O O . THR A 1 84 ? 3.266 -4.543 -7.252 1.00 97.19 84 THR A O 1
ATOM 649 N N . PHE A 1 85 ? 4.221 -2.866 -6.097 1.00 98.56 85 PHE A N 1
ATOM 650 C CA . PHE A 1 85 ? 2.990 -2.274 -5.585 1.00 98.56 85 PHE A CA 1
ATOM 651 C C . PHE A 1 85 ? 3.230 -0.821 -5.165 1.00 98.56 85 PHE A C 1
ATOM 653 O O . PHE A 1 85 ? 4.228 -0.535 -4.501 1.00 98.56 85 PHE A O 1
ATOM 660 N N . THR A 1 86 ? 2.295 0.084 -5.451 1.00 98.62 86 THR A N 1
ATOM 661 C CA . THR A 1 86 ? 2.435 1.508 -5.117 1.00 98.62 86 THR A CA 1
ATOM 662 C C . THR A 1 86 ? 1.515 1.925 -3.976 1.00 98.62 86 THR A C 1
ATOM 664 O O . THR A 1 86 ? 0.349 1.541 -3.893 1.00 98.62 86 THR A O 1
ATOM 667 N N . ILE A 1 87 ? 2.035 2.784 -3.103 1.00 98.62 87 ILE A N 1
ATOM 668 C CA . ILE A 1 87 ? 1.271 3.559 -2.132 1.00 98.62 87 ILE A CA 1
ATOM 669 C C . ILE A 1 87 ? 1.360 5.032 -2.521 1.00 98.62 87 ILE A C 1
ATOM 671 O O . ILE A 1 87 ? 2.442 5.571 -2.753 1.00 98.62 87 ILE A O 1
ATOM 675 N N . THR A 1 88 ? 0.218 5.707 -2.541 1.00 98.31 88 THR A N 1
ATOM 676 C CA . THR A 1 88 ? 0.131 7.153 -2.749 1.00 98.31 88 THR A CA 1
ATOM 677 C C . THR A 1 88 ? -0.705 7.786 -1.646 1.00 98.31 88 THR A C 1
ATOM 679 O O . THR A 1 88 ? -1.731 7.243 -1.242 1.00 98.31 88 THR A O 1
ATOM 682 N N . ASN A 1 89 ? -0.240 8.906 -1.096 1.00 97.31 89 ASN A N 1
ATOM 683 C CA . ASN A 1 89 ? -0.857 9.555 0.057 1.00 97.31 89 ASN A CA 1
ATOM 684 C C . ASN A 1 89 ? -1.124 11.026 -0.254 1.00 97.31 89 ASN A C 1
ATOM 686 O O . ASN A 1 89 ? -0.185 11.805 -0.400 1.00 97.31 89 ASN A O 1
ATOM 690 N N . LEU A 1 90 ? -2.403 11.399 -0.297 1.00 97.19 90 LEU A N 1
ATOM 691 C CA . LEU A 1 90 ? -2.844 12.781 -0.499 1.00 97.19 90 LEU A CA 1
ATOM 692 C C . LEU A 1 90 ? -3.466 13.390 0.764 1.00 97.19 90 LEU A C 1
ATOM 694 O O . LEU A 1 90 ? -3.991 14.501 0.730 1.00 97.19 90 LEU A O 1
ATOM 698 N N . GLY A 1 91 ? -3.369 12.705 1.906 1.00 97.00 91 GLY A N 1
ATOM 699 C CA . GLY A 1 91 ? -3.914 13.185 3.171 1.00 97.00 91 GLY A CA 1
ATOM 700 C C . GLY A 1 91 ? -3.292 14.493 3.663 1.00 97.00 91 GLY A C 1
ATOM 701 O O . GLY A 1 91 ? -3.962 15.266 4.341 1.00 97.00 91 GLY A O 1
ATOM 702 N N . MET A 1 92 ? -2.045 14.786 3.276 1.00 94.19 92 MET A N 1
ATOM 703 C CA . MET A 1 92 ? -1.396 16.074 3.563 1.00 94.19 92 MET A CA 1
ATOM 704 C C . MET A 1 92 ? -2.030 17.264 2.823 1.00 94.19 92 MET A C 1
ATOM 706 O O . MET A 1 92 ? -1.840 18.398 3.245 1.00 94.19 92 MET A O 1
ATOM 710 N N . TYR A 1 93 ? -2.798 17.004 1.762 1.00 96.38 93 TYR A N 1
ATOM 711 C CA . TYR A 1 93 ? -3.576 17.997 1.010 1.00 96.38 93 TYR A CA 1
ATOM 712 C C . TYR A 1 93 ? -5.060 17.970 1.396 1.00 96.38 93 TYR A C 1
ATOM 714 O O . TYR A 1 93 ? -5.921 18.384 0.627 1.00 96.38 93 TYR A O 1
ATOM 722 N N . GLU A 1 94 ? -5.368 17.412 2.567 1.00 97.25 94 GLU A N 1
ATOM 723 C CA . GLU A 1 94 ? -6.720 17.293 3.111 1.00 97.25 94 GLU A CA 1
ATOM 724 C C . GLU A 1 94 ? -7.712 16.478 2.263 1.00 97.25 94 GLU A C 1
ATOM 726 O O . GLU A 1 94 ? -8.923 16.517 2.498 1.00 97.25 94 GLU A O 1
ATOM 731 N N . VAL A 1 95 ? -7.211 15.681 1.316 1.00 98.19 95 VAL A N 1
ATOM 732 C CA . VAL A 1 95 ? -8.037 14.802 0.487 1.00 98.19 95 VAL A CA 1
ATOM 733 C C . VAL A 1 95 ? -8.593 13.672 1.346 1.00 98.19 95 VAL A C 1
ATOM 735 O O . VAL A 1 95 ? -7.841 12.901 1.944 1.00 98.19 95 VAL A O 1
ATOM 738 N N . ASP A 1 96 ? -9.922 13.565 1.401 1.00 97.81 96 ASP A N 1
ATOM 739 C CA . ASP A 1 96 ? -10.593 12.486 2.123 1.00 97.81 96 ASP A CA 1
ATOM 740 C C . ASP A 1 96 ? -10.441 11.153 1.387 1.00 97.81 96 ASP A C 1
ATOM 742 O O . ASP A 1 96 ? -9.943 10.217 1.989 1.00 97.81 96 ASP A O 1
ATOM 746 N N . ALA A 1 97 ? -10.802 11.071 0.103 1.00 97.94 97 ALA A N 1
ATOM 747 C CA . ALA A 1 97 ? -10.669 9.876 -0.735 1.00 97.94 97 ALA A CA 1
ATOM 748 C C . ALA A 1 97 ? -10.403 10.273 -2.196 1.00 97.94 97 ALA A C 1
ATOM 750 O O . ALA A 1 97 ? -10.776 11.368 -2.618 1.00 97.94 97 ALA A O 1
ATOM 751 N N . PHE A 1 98 ? -9.759 9.394 -2.963 1.00 98.31 98 PHE A N 1
ATOM 752 C CA . PHE A 1 98 ? -9.460 9.611 -4.381 1.00 98.31 98 PHE A CA 1
ATOM 753 C C . PHE A 1 98 ? -9.243 8.277 -5.096 1.00 98.31 98 PHE A C 1
ATOM 755 O O . PHE A 1 98 ? -8.945 7.276 -4.454 1.00 98.31 98 PHE A O 1
ATOM 762 N N . SER A 1 99 ? -9.355 8.267 -6.423 1.00 98.19 99 SER A N 1
ATOM 763 C CA . SER A 1 99 ? -9.147 7.070 -7.246 1.00 98.19 99 SER A CA 1
ATOM 764 C C . SER A 1 99 ? -7.733 7.091 -7.842 1.00 98.19 99 SER A C 1
ATOM 766 O O . SER A 1 99 ? -7.534 7.729 -8.879 1.00 98.19 99 SER A O 1
ATOM 768 N N . PRO A 1 100 ? -6.722 6.481 -7.191 1.00 97.50 100 PRO A N 1
ATOM 769 C CA . PRO A 1 100 ? -5.361 6.473 -7.717 1.00 97.50 100 PRO A CA 1
ATOM 770 C C . PRO A 1 100 ? -5.269 5.685 -9.029 1.00 97.50 100 PRO A C 1
ATOM 772 O O . PRO A 1 100 ? -5.891 4.639 -9.184 1.00 97.50 100 PRO A O 1
ATOM 775 N N . ILE A 1 101 ? -4.447 6.161 -9.962 1.00 97.62 101 ILE A N 1
ATOM 776 C CA . ILE A 1 101 ? -4.157 5.447 -11.211 1.00 97.62 101 ILE A CA 1
ATOM 777 C C . ILE A 1 101 ? -2.979 4.501 -10.979 1.00 97.62 101 ILE A C 1
ATOM 779 O O . ILE A 1 101 ? -1.989 4.875 -10.352 1.00 97.62 101 ILE A O 1
ATOM 783 N N . ILE A 1 102 ? -3.099 3.273 -11.482 1.00 97.62 102 ILE A N 1
ATOM 784 C CA . ILE A 1 102 ? -2.077 2.229 -11.364 1.00 97.62 102 ILE A CA 1
ATOM 785 C C . ILE A 1 102 ? -0.762 2.688 -12.006 1.00 97.62 102 ILE A C 1
ATOM 787 O O . ILE A 1 102 ? -0.747 3.207 -13.124 1.00 97.62 102 ILE A O 1
ATOM 791 N N . ASN A 1 103 ? 0.349 2.447 -11.308 1.00 96.31 103 ASN A N 1
ATOM 792 C CA . ASN A 1 103 ? 1.692 2.702 -11.813 1.00 96.31 103 ASN A CA 1
ATOM 793 C C . ASN A 1 103 ? 2.177 1.511 -12.656 1.00 96.31 103 ASN A C 1
ATOM 795 O O . ASN A 1 103 ? 2.786 0.574 -12.142 1.00 96.31 103 ASN A O 1
ATOM 799 N N . TYR A 1 104 ? 1.865 1.519 -13.952 1.00 94.06 104 TYR A N 1
ATOM 800 C CA . TYR A 1 104 ? 2.250 0.435 -14.859 1.00 94.06 104 TYR A CA 1
ATOM 801 C C . TYR A 1 104 ? 3.773 0.174 -14.815 1.00 94.06 104 TYR A C 1
ATOM 803 O O . TYR A 1 104 ? 4.547 1.133 -14.851 1.00 94.06 104 TYR A O 1
ATOM 811 N N . PRO A 1 105 ? 4.242 -1.092 -14.784 1.00 95.69 105 PRO A N 1
ATOM 812 C CA . PRO A 1 105 ? 3.502 -2.341 -15.006 1.00 95.69 105 PRO A CA 1
ATOM 813 C C . PRO A 1 105 ? 2.991 -3.045 -13.740 1.00 95.69 105 PRO A C 1
ATOM 815 O O . PRO A 1 105 ? 2.719 -4.243 -13.778 1.00 95.69 105 PRO A O 1
ATOM 818 N N . GLU A 1 106 ? 2.880 -2.355 -12.607 1.00 97.69 106 GLU A N 1
ATOM 819 C CA . GLU A 1 106 ? 2.156 -2.892 -11.448 1.00 97.69 106 GLU A CA 1
ATOM 820 C C . GLU A 1 106 ? 0.669 -3.074 -11.791 1.00 97.69 106 GLU A C 1
ATOM 822 O O . GLU A 1 106 ? 0.171 -2.504 -12.763 1.00 97.69 106 GLU A O 1
ATOM 827 N N . THR A 1 107 ? -0.054 -3.868 -11.002 1.00 97.62 107 THR A N 1
ATOM 828 C CA . THR A 1 107 ? -1.484 -4.146 -11.237 1.00 97.62 107 THR A CA 1
ATOM 829 C C . THR A 1 107 ? -2.395 -3.585 -10.151 1.00 97.62 107 THR A C 1
ATOM 831 O O . THR A 1 107 ? -3.616 -3.693 -10.258 1.00 97.62 107 THR A O 1
ATOM 834 N N . ALA A 1 108 ? -1.831 -2.975 -9.108 1.00 98.31 108 ALA A N 1
ATOM 835 C CA . ALA A 1 108 ? -2.592 -2.396 -8.014 1.00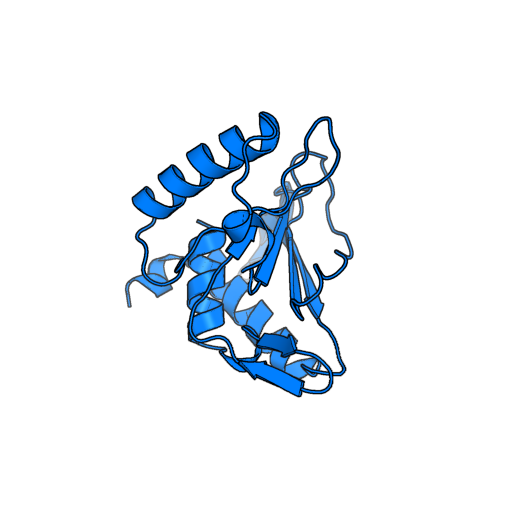 98.31 108 ALA A CA 1
ATOM 836 C C . ALA A 1 108 ? -1.871 -1.205 -7.370 1.00 98.31 108 ALA A C 1
ATOM 838 O O . ALA A 1 108 ? -0.644 -1.111 -7.374 1.00 98.31 108 ALA A O 1
ATOM 839 N N . ILE A 1 109 ? -2.656 -0.294 -6.797 1.00 98.75 109 ILE A N 1
ATOM 840 C CA . ILE A 1 109 ? -2.171 0.880 -6.066 1.00 98.75 109 ILE A CA 1
ATOM 841 C C . ILE A 1 109 ? -3.107 1.197 -4.897 1.00 98.75 109 ILE A C 1
ATOM 843 O O . ILE A 1 109 ? -4.333 1.156 -5.032 1.00 98.75 109 ILE A O 1
ATOM 847 N N . LEU A 1 110 ? -2.528 1.534 -3.744 1.00 98.81 110 LEU A N 1
ATOM 848 C CA . LEU A 1 110 ? -3.260 1.948 -2.549 1.00 98.81 110 LEU A CA 1
ATOM 849 C C . LEU A 1 110 ? -3.162 3.462 -2.340 1.00 98.81 110 LEU A C 1
ATOM 851 O O . LEU A 1 110 ? -2.091 4.001 -2.058 1.00 98.81 110 LEU A O 1
ATOM 855 N N . GLY A 1 111 ? -4.304 4.136 -2.428 1.00 98.62 111 GLY A N 1
ATOM 856 C CA . GLY A 1 111 ? -4.483 5.534 -2.058 1.00 98.62 111 GLY A CA 1
ATOM 857 C C . GLY A 1 111 ? -4.796 5.689 -0.572 1.00 98.62 111 GLY A C 1
ATOM 858 O O . GLY A 1 111 ? -5.660 4.990 -0.043 1.00 98.62 111 GLY A O 1
ATOM 859 N N . VAL A 1 112 ? -4.114 6.619 0.092 1.00 98.62 112 VAL A N 1
ATOM 860 C CA . VAL A 1 112 ? -4.302 6.957 1.509 1.00 98.62 112 VAL A CA 1
ATOM 861 C C . VAL A 1 112 ? -4.803 8.396 1.624 1.00 98.62 112 VAL A C 1
ATOM 863 O O . VAL A 1 112 ? -4.146 9.331 1.157 1.00 98.62 112 VAL A O 1
ATOM 866 N N . GLY A 1 113 ? -5.980 8.563 2.226 1.00 98.50 113 GLY A N 1
ATOM 867 C CA . GLY A 1 113 ? -6.576 9.866 2.516 1.00 98.50 113 GLY A CA 1
ATOM 868 C C . GLY A 1 113 ? -6.122 10.463 3.848 1.00 98.50 113 GLY A C 1
ATOM 869 O O . GLY A 1 113 ? -5.321 9.881 4.585 1.00 98.50 113 GLY A O 1
ATOM 870 N N . ARG A 1 114 ? -6.653 11.642 4.186 1.00 98.31 114 ARG A N 1
ATOM 871 C CA . ARG A 1 114 ? -6.366 12.300 5.467 1.00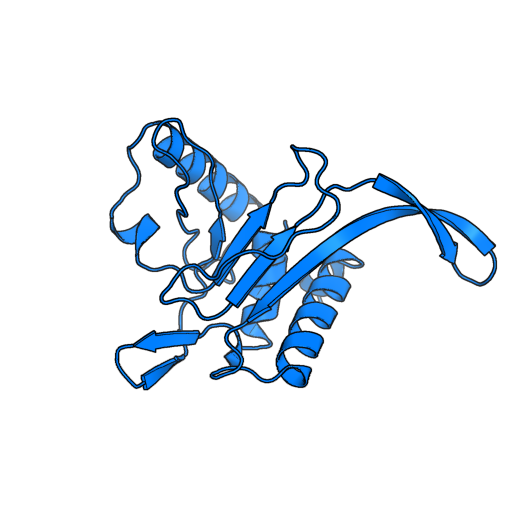 98.31 114 ARG A CA 1
ATOM 872 C C . ARG A 1 114 ? -6.932 11.513 6.645 1.00 98.31 114 ARG A C 1
ATOM 874 O O . ARG A 1 114 ? -7.950 10.832 6.537 1.00 98.31 114 ARG A O 1
ATOM 881 N N . ILE A 1 115 ? -6.294 11.683 7.799 1.00 98.19 115 ILE A N 1
ATOM 882 C CA . ILE A 1 115 ? -6.819 11.220 9.081 1.00 98.19 115 ILE A CA 1
ATOM 883 C C . ILE A 1 115 ? -7.607 12.374 9.703 1.00 98.19 115 ILE A C 1
ATOM 885 O O . ILE A 1 115 ? -7.049 13.453 9.897 1.00 98.19 115 ILE A O 1
ATOM 889 N N . LYS A 1 116 ? -8.879 12.159 10.044 1.00 97.75 116 LYS A N 1
ATOM 890 C CA . LYS A 1 116 ? -9.703 13.170 10.724 1.00 97.75 116 LYS A CA 1
ATOM 891 C C . LYS A 1 116 ? -10.588 12.573 11.813 1.00 97.75 116 LYS A C 1
ATOM 893 O O . LYS A 1 116 ? -10.971 11.404 11.741 1.00 97.75 116 LYS A O 1
ATOM 898 N N . ALA A 1 117 ? -10.919 13.399 12.800 1.00 97.88 117 ALA A N 1
ATOM 899 C CA . ALA A 1 117 ? -11.899 13.075 13.826 1.00 97.88 117 ALA A CA 1
ATOM 900 C C . ALA A 1 117 ? -13.299 13.031 13.201 1.00 97.88 117 ALA A C 1
ATOM 902 O O . ALA A 1 117 ? -13.720 13.991 12.554 1.00 97.88 117 ALA A O 1
ATOM 903 N N . VAL A 1 118 ? -14.021 11.930 13.394 1.00 97.19 118 VAL A N 1
ATOM 904 C CA . VAL A 1 118 ? -15.415 11.778 12.960 1.00 97.19 118 VAL A CA 1
ATOM 905 C C . VAL A 1 118 ? -16.245 11.080 14.038 1.00 97.19 118 VAL A C 1
ATOM 907 O O . VAL A 1 118 ? -15.700 10.262 14.788 1.00 97.19 118 VAL A O 1
ATOM 910 N N . PRO A 1 119 ? -17.558 11.358 14.118 1.00 97.50 119 PRO A N 1
ATOM 911 C CA . PRO A 1 119 ? -18.477 10.533 14.890 1.00 97.50 119 PRO A CA 1
ATOM 912 C C . PRO A 1 119 ? -18.488 9.099 14.348 1.00 97.50 119 PRO A C 1
ATOM 914 O O . PRO A 1 119 ? -18.584 8.879 13.138 1.00 97.50 119 PRO A O 1
ATOM 917 N N . ALA A 1 120 ? -18.387 8.121 15.240 1.00 96.00 120 ALA A N 1
ATOM 918 C CA . ALA A 1 120 ? -18.420 6.702 14.929 1.00 96.00 120 ALA A CA 1
ATOM 919 C C . ALA A 1 120 ? -19.233 5.958 15.988 1.00 96.00 120 ALA A C 1
ATOM 921 O O . ALA A 1 120 ? -19.185 6.310 17.162 1.00 96.00 120 ALA A O 1
ATOM 922 N N . VAL A 1 121 ? -19.941 4.909 15.575 1.00 97.06 121 VAL A N 1
ATOM 923 C CA . VAL A 1 121 ? -20.602 3.996 16.512 1.00 97.06 121 VAL A CA 1
ATOM 924 C C . VAL A 1 121 ? -19.607 2.915 16.922 1.00 97.06 121 VAL A C 1
ATOM 926 O O . VAL A 1 121 ? -19.052 2.240 16.052 1.00 97.06 121 VAL A O 1
ATOM 929 N N . VAL A 1 122 ? -19.369 2.771 18.222 1.00 94.25 122 VAL A N 1
ATOM 930 C CA . VAL A 1 122 ? -18.544 1.712 18.822 1.00 94.25 122 VAL A CA 1
ATOM 931 C C . VAL A 1 122 ? -19.334 1.133 19.985 1.00 94.25 122 VAL A C 1
ATOM 933 O O . VAL A 1 122 ? -19.777 1.888 20.842 1.00 94.25 122 VAL A O 1
ATOM 936 N N . ASP A 1 123 ? -19.575 -0.178 19.962 1.00 94.56 123 ASP A N 1
ATOM 937 C CA . ASP A 1 123 ? -20.341 -0.895 20.994 1.00 94.56 123 ASP A CA 1
ATOM 938 C C . ASP A 1 123 ? -21.711 -0.260 21.317 1.00 94.56 123 ASP A C 1
ATOM 940 O O . ASP A 1 123 ? -22.190 -0.282 22.445 1.00 94.56 123 ASP A O 1
ATOM 944 N N . GLY A 1 124 ? -22.358 0.315 20.296 1.00 96.81 124 GLY A N 1
ATOM 945 C CA . GLY A 1 124 ? -23.666 0.968 20.409 1.00 96.81 124 GLY A CA 1
ATOM 946 C C . GLY A 1 124 ? -23.628 2.449 20.804 1.00 96.81 124 GLY A C 1
ATOM 947 O O . GLY A 1 124 ? -24.669 3.102 20.754 1.00 96.81 124 GLY A O 1
ATOM 948 N N . GLU A 1 125 ? -22.459 3.014 21.114 1.00 97.06 125 GLU A N 1
ATOM 949 C CA . GLU A 1 125 ? -22.308 4.417 21.512 1.00 97.06 125 GLU A CA 1
ATOM 950 C C . GLU A 1 125 ? -21.696 5.282 20.407 1.00 97.06 125 GLU A C 1
ATOM 952 O O . GLU A 1 125 ? -20.795 4.856 19.679 1.00 97.06 125 GLU A O 1
ATOM 957 N N . VAL A 1 126 ? -22.158 6.533 20.296 1.00 97.88 126 VAL A N 1
ATOM 958 C CA . VAL A 1 126 ? -21.546 7.526 19.403 1.00 97.88 126 VAL A CA 1
ATOM 959 C C . VAL A 1 126 ? -20.329 8.131 20.093 1.00 97.88 126 VAL A C 1
ATOM 961 O O . VAL A 1 126 ? -20.448 8.918 21.027 1.00 97.88 126 VAL A O 1
ATOM 964 N N . VAL A 1 127 ? -19.149 7.798 19.583 1.00 97.81 127 VAL A N 1
ATOM 965 C CA . VAL A 1 127 ? -17.857 8.278 20.076 1.00 97.81 127 VAL A CA 1
ATOM 966 C C . VAL A 1 127 ? -17.071 8.951 18.958 1.00 97.81 127 VAL A C 1
ATOM 968 O O . VAL A 1 127 ? -17.254 8.669 17.774 1.00 97.81 127 VAL A O 1
ATOM 971 N N . VAL A 1 128 ? -16.149 9.840 19.318 1.00 97.88 128 VAL A N 1
ATOM 972 C CA . VAL A 1 128 ? -15.209 10.408 18.346 1.00 97.88 128 VAL A CA 1
ATOM 973 C C . VAL A 1 128 ? -14.101 9.391 18.060 1.00 97.88 128 VAL A C 1
ATOM 975 O O . VAL A 1 128 ? -13.513 8.805 18.977 1.00 97.88 128 VAL A O 1
ATOM 978 N N . ARG A 1 129 ? -13.802 9.176 16.774 1.00 97.12 129 ARG A N 1
ATOM 979 C CA . ARG A 1 129 ? -12.694 8.331 16.307 1.00 97.12 129 ARG A CA 1
ATOM 980 C C . ARG A 1 129 ? -11.902 9.022 15.208 1.00 97.12 129 ARG A C 1
ATOM 982 O O . ARG A 1 129 ? -12.470 9.705 14.359 1.00 97.12 129 ARG A O 1
ATOM 989 N N . GLN A 1 130 ? -10.595 8.778 15.192 1.00 97.25 130 GLN A N 1
ATOM 990 C CA . GLN A 1 130 ? -9.755 9.100 14.044 1.00 97.25 130 GLN A CA 1
ATOM 991 C C . GLN A 1 130 ? -10.025 8.074 12.944 1.00 97.25 130 GLN A C 1
ATOM 993 O O . GLN A 1 130 ? -9.861 6.876 13.167 1.00 97.25 130 GLN A O 1
ATOM 998 N N . ARG A 1 131 ? -10.441 8.530 11.763 1.00 97.06 131 ARG A N 1
ATOM 999 C CA . ARG A 1 131 ? -10.636 7.672 10.589 1.00 97.06 131 ARG A CA 1
ATOM 1000 C C . ARG A 1 131 ? -9.844 8.193 9.401 1.00 97.06 131 ARG A C 1
ATOM 1002 O O . ARG A 1 131 ? -9.617 9.395 9.284 1.00 97.06 131 ARG A O 1
ATOM 1009 N N . MET A 1 132 ? -9.457 7.270 8.530 1.00 97.75 132 MET A N 1
ATOM 1010 C CA . MET A 1 132 ? -8.851 7.539 7.229 1.00 97.75 132 MET A CA 1
ATOM 1011 C C . MET A 1 132 ? -9.569 6.714 6.167 1.00 97.75 132 MET A C 1
ATOM 1013 O O . MET A 1 132 ? -10.067 5.630 6.472 1.00 97.75 132 MET A O 1
ATOM 1017 N N . TRP A 1 133 ? -9.600 7.202 4.931 1.00 97.94 133 TRP A N 1
ATOM 1018 C CA . TRP A 1 133 ? -10.029 6.386 3.799 1.00 97.94 133 TRP A CA 1
ATOM 1019 C C . TRP A 1 133 ? -8.838 5.701 3.145 1.00 97.94 133 TRP A C 1
ATOM 1021 O O . TRP A 1 133 ? -7.763 6.288 2.997 1.00 97.94 133 TRP A O 1
ATOM 1031 N N . LEU A 1 134 ? -9.079 4.473 2.698 1.00 98.50 134 LEU A N 1
ATOM 1032 C CA . LEU A 1 134 ? -8.182 3.713 1.842 1.00 98.50 134 LEU A CA 1
ATOM 1033 C C . LEU A 1 134 ? -8.886 3.468 0.510 1.00 98.50 134 LEU A C 1
ATOM 1035 O O . LEU A 1 134 ? -10.030 3.023 0.487 1.00 98.50 134 LEU A O 1
ATOM 1039 N N . SER A 1 135 ? -8.212 3.779 -0.591 1.00 98.56 135 SER A N 1
ATOM 1040 C CA . SER A 1 135 ? -8.737 3.609 -1.948 1.00 98.56 135 SER A CA 1
ATOM 1041 C C . SER A 1 135 ? -7.834 2.654 -2.716 1.00 98.56 135 SER A C 1
ATOM 1043 O O . SER A 1 135 ? -6.763 3.043 -3.176 1.00 98.56 135 SER A O 1
ATOM 1045 N N . LEU A 1 136 ? -8.232 1.386 -2.812 1.00 98.69 136 LEU A N 1
ATOM 1046 C CA . LEU A 1 136 ? -7.499 0.380 -3.579 1.00 98.69 136 LEU A CA 1
ATOM 1047 C C . LEU A 1 136 ? -8.004 0.376 -5.023 1.00 98.69 136 LEU A C 1
ATOM 1049 O O . LEU A 1 136 ? -9.176 0.098 -5.263 1.00 98.69 136 LEU A O 1
ATOM 1053 N N . THR A 1 137 ? -7.114 0.649 -5.972 1.00 98.62 137 THR A N 1
ATOM 1054 C CA . THR A 1 137 ? -7.383 0.442 -7.400 1.00 98.62 137 THR A CA 1
ATOM 1055 C C . THR A 1 137 ? -6.628 -0.792 -7.865 1.00 98.62 137 THR A C 1
ATOM 1057 O O . THR A 1 137 ? -5.457 -0.957 -7.525 1.00 98.62 137 THR A O 1
ATOM 1060 N N . VAL A 1 138 ? -7.306 -1.654 -8.622 1.00 98.12 138 VAL A N 1
ATOM 1061 C CA . VAL A 1 138 ? -6.758 -2.901 -9.167 1.00 98.12 138 VAL A CA 1
ATOM 1062 C C . VAL A 1 138 ? -7.080 -3.019 -10.650 1.00 98.12 138 VAL A C 1
ATOM 1064 O O . VAL A 1 138 ? -8.120 -2.541 -11.108 1.00 98.12 138 VAL A O 1
ATOM 1067 N N . ASP A 1 139 ? -6.204 -3.680 -11.396 1.00 97.06 139 ASP A N 1
ATOM 1068 C CA . ASP A 1 139 ? -6.502 -4.126 -12.749 1.00 97.06 139 ASP A CA 1
ATOM 1069 C C . ASP A 1 139 ? -7.431 -5.344 -12.683 1.00 97.06 139 ASP A C 1
ATOM 1071 O O . ASP A 1 139 ? -7.012 -6.454 -12.344 1.00 97.06 139 ASP A O 1
ATOM 1075 N N . HIS A 1 140 ? -8.706 -5.140 -13.019 1.00 95.94 140 HIS A N 1
ATOM 1076 C CA . HIS A 1 140 ? -9.733 -6.181 -12.936 1.00 95.94 140 HIS A CA 1
ATOM 1077 C C . HIS A 1 140 ? -9.562 -7.296 -13.989 1.00 95.94 140 HIS A C 1
ATOM 1079 O O . HIS A 1 140 ? -10.266 -8.302 -13.952 1.00 95.94 140 HIS A O 1
ATOM 1085 N N . ARG A 1 141 ? -8.616 -7.156 -14.927 1.00 94.25 141 ARG A N 1
ATOM 1086 C CA . ARG A 1 141 ? -8.199 -8.257 -15.812 1.00 94.25 141 ARG A CA 1
ATOM 1087 C C . ARG A 1 141 ? -7.304 -9.264 -15.089 1.00 94.25 141 ARG A C 1
ATOM 1089 O O . ARG A 1 141 ? -7.130 -10.375 -15.577 1.00 94.25 141 ARG A O 1
ATOM 1096 N N . VAL A 1 142 ? -6.719 -8.856 -13.961 1.00 94.88 142 VAL A N 1
ATOM 1097 C CA . VAL A 1 142 ? -5.739 -9.628 -13.192 1.00 94.88 142 VAL A CA 1
ATOM 1098 C C . VAL A 1 142 ? -6.314 -10.088 -11.859 1.00 94.88 142 VAL A C 1
ATOM 1100 O O . VAL A 1 142 ? -6.144 -11.245 -11.484 1.00 94.88 142 VAL A O 1
ATOM 1103 N N . VAL A 1 143 ? -6.996 -9.192 -11.141 1.00 95.56 143 VAL A N 1
ATOM 1104 C CA . VAL A 1 143 ? -7.559 -9.477 -9.819 1.00 95.56 143 VAL A CA 1
ATOM 1105 C C . VAL A 1 143 ? -9.030 -9.088 -9.777 1.00 95.56 143 VAL A C 1
ATOM 1107 O O . VAL A 1 143 ? -9.381 -7.923 -9.952 1.00 95.56 143 VAL A O 1
ATOM 1110 N N . ASP A 1 144 ? -9.887 -10.058 -9.465 1.00 96.69 144 ASP A N 1
ATOM 1111 C CA . ASP A 1 144 ? -11.313 -9.814 -9.266 1.00 96.69 144 ASP A CA 1
ATOM 1112 C C . ASP A 1 144 ? -11.608 -9.002 -7.993 1.00 96.69 144 ASP A C 1
ATOM 1114 O O . ASP A 1 144 ? -10.849 -9.000 -7.016 1.00 96.69 144 ASP A O 1
ATOM 1118 N N . GLY A 1 145 ? -12.789 -8.380 -7.953 1.00 96.25 145 GLY A N 1
ATOM 1119 C CA . GLY A 1 145 ? -13.217 -7.543 -6.831 1.00 96.25 145 GLY A CA 1
ATOM 1120 C C . GLY A 1 145 ? -13.201 -8.236 -5.462 1.00 96.25 145 GLY A C 1
ATOM 1121 O O . GLY A 1 145 ? -12.758 -7.639 -4.484 1.00 96.25 145 GLY A O 1
ATOM 1122 N N . ALA A 1 146 ? -13.630 -9.499 -5.357 1.00 98.19 146 ALA A N 1
ATOM 1123 C CA . ALA A 1 146 ? -13.662 -10.199 -4.066 1.00 98.19 146 ALA A CA 1
ATOM 1124 C C . ALA A 1 146 ? -12.253 -10.510 -3.501 1.00 98.19 146 ALA A C 1
ATOM 1126 O O . ALA A 1 146 ? -12.009 -10.208 -2.329 1.00 98.19 146 ALA A O 1
ATOM 1127 N N . PRO A 1 147 ? -11.301 -11.069 -4.278 1.00 97.94 147 PRO A N 1
ATOM 1128 C CA . PRO A 1 147 ? -9.898 -11.165 -3.868 1.00 97.94 147 PRO A CA 1
ATOM 1129 C C . PRO A 1 147 ? -9.260 -9.824 -3.477 1.00 97.94 147 PRO A C 1
ATOM 1131 O O . PRO A 1 147 ? -8.558 -9.776 -2.464 1.00 97.94 147 PRO A O 1
ATOM 1134 N N . ALA A 1 148 ? -9.523 -8.749 -4.229 1.00 98.31 148 ALA A N 1
ATOM 1135 C CA . ALA A 1 148 ? -9.017 -7.410 -3.921 1.00 98.31 148 ALA A CA 1
ATOM 1136 C C . ALA A 1 148 ? -9.614 -6.847 -2.618 1.00 98.31 148 ALA A C 1
ATOM 1138 O O . ALA A 1 148 ? -8.897 -6.289 -1.787 1.00 98.31 148 ALA A O 1
ATOM 1139 N N . ALA A 1 149 ? -10.917 -7.045 -2.397 1.00 98.44 149 ALA A N 1
ATOM 1140 C CA . ALA A 1 149 ? -11.599 -6.623 -1.177 1.00 98.44 149 ALA A CA 1
ATOM 1141 C C . ALA A 1 149 ? -11.057 -7.344 0.065 1.00 98.44 149 ALA A C 1
ATOM 1143 O O . ALA A 1 149 ? -10.844 -6.698 1.087 1.00 98.44 149 ALA A O 1
ATOM 1144 N N . ARG A 1 150 ? -10.765 -8.651 -0.025 1.00 98.69 150 ARG A N 1
ATOM 1145 C CA . ARG A 1 150 ? -10.130 -9.406 1.072 1.00 98.69 150 ARG A CA 1
ATOM 1146 C C . ARG A 1 150 ? -8.73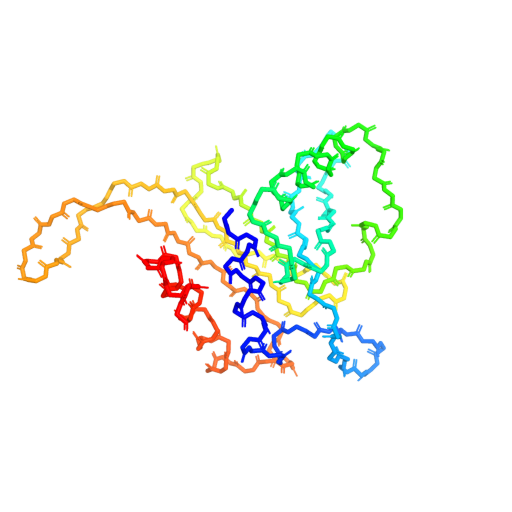3 -8.887 1.403 1.00 98.69 150 ARG A C 1
ATOM 1148 O O . ARG A 1 150 ? -8.400 -8.753 2.576 1.00 98.69 150 ARG A O 1
ATOM 1155 N N . PHE A 1 151 ? -7.941 -8.543 0.388 1.00 98.75 151 PHE A N 1
ATOM 1156 C CA . PHE A 1 151 ? -6.645 -7.905 0.609 1.00 98.75 151 PHE A CA 1
ATOM 1157 C C . PHE A 1 151 ? -6.796 -6.560 1.334 1.00 98.75 151 PHE A C 1
ATOM 1159 O O . PHE A 1 151 ? -6.129 -6.327 2.341 1.00 98.75 151 PHE A O 1
ATOM 1166 N N . LEU A 1 152 ? -7.704 -5.689 0.874 1.00 98.75 152 LEU A N 1
ATOM 1167 C CA . LEU A 1 152 ? -7.939 -4.393 1.518 1.00 98.75 152 LEU A CA 1
ATOM 1168 C C . LEU A 1 152 ? -8.469 -4.545 2.949 1.00 98.75 152 LEU A C 1
ATOM 1170 O O . LEU A 1 152 ? -8.067 -3.790 3.834 1.00 98.75 152 LEU A O 1
ATOM 1174 N N . GLN A 1 153 ? -9.339 -5.528 3.184 1.00 98.50 153 GLN A N 1
ATOM 1175 C CA . GLN A 1 153 ? -9.833 -5.873 4.512 1.00 98.50 153 GLN A CA 1
ATOM 1176 C C . GLN A 1 153 ? -8.679 -6.262 5.441 1.00 98.50 153 GLN A C 1
ATOM 1178 O O . GLN A 1 153 ? -8.598 -5.737 6.547 1.00 98.50 153 GLN A O 1
ATOM 1183 N N . HIS A 1 154 ? -7.749 -7.093 4.975 1.00 98.38 154 HIS A N 1
ATOM 1184 C CA . HIS A 1 154 ? -6.593 -7.476 5.774 1.00 98.38 154 HIS A CA 1
ATOM 1185 C C . HIS A 1 154 ? -5.642 -6.299 6.040 1.00 98.38 154 HIS A C 1
ATOM 1187 O O . HIS A 1 154 ? -5.171 -6.111 7.159 1.00 98.38 154 HIS A O 1
ATOM 1193 N N . VAL A 1 155 ? -5.405 -5.433 5.046 1.00 98.44 155 VAL A N 1
ATOM 1194 C CA . VAL A 1 155 ? -4.653 -4.182 5.256 1.00 98.44 155 VAL A CA 1
ATOM 1195 C C . VAL A 1 155 ? -5.328 -3.318 6.327 1.00 98.44 155 VAL A C 1
ATOM 1197 O O . VAL A 1 155 ? -4.644 -2.785 7.199 1.00 98.44 155 VAL A O 1
ATOM 1200 N N . LYS A 1 156 ? -6.662 -3.201 6.294 1.00 98.12 156 LYS A N 1
ATOM 1201 C CA . LYS A 1 156 ? -7.446 -2.475 7.301 1.00 98.12 156 LYS A CA 1
ATOM 1202 C C . LYS A 1 156 ? -7.264 -3.080 8.696 1.00 98.12 156 LYS A C 1
ATOM 1204 O O . LYS A 1 156 ? -7.003 -2.334 9.631 1.00 98.12 156 LYS A O 1
ATOM 1209 N N . GLU A 1 157 ? -7.359 -4.401 8.831 1.00 97.81 157 GLU A N 1
ATOM 1210 C CA . GLU A 1 157 ? -7.147 -5.118 10.099 1.00 97.81 157 GLU A CA 1
ATOM 1211 C C . GLU A 1 157 ? -5.756 -4.844 10.678 1.00 97.81 157 GLU A C 1
ATOM 1213 O O . GLU A 1 157 ? -5.644 -4.469 11.839 1.00 97.81 157 GLU A O 1
ATOM 1218 N N . LEU A 1 158 ? -4.705 -4.918 9.857 1.00 97.50 158 LEU A N 1
ATOM 1219 C CA . LEU A 1 158 ? -3.338 -4.609 10.286 1.00 97.50 158 LEU A CA 1
ATOM 1220 C C . LEU A 1 158 ? -3.150 -3.138 10.699 1.00 97.50 158 LEU A C 1
ATOM 1222 O O . LEU A 1 158 ? -2.301 -2.830 11.532 1.00 97.50 158 LEU A O 1
ATOM 1226 N N . ILE A 1 159 ? -3.894 -2.205 10.101 1.00 96.88 159 ILE A N 1
ATOM 1227 C CA . ILE A 1 159 ? -3.853 -0.783 10.483 1.00 96.88 159 ILE A CA 1
ATOM 1228 C C . ILE A 1 159 ? -4.590 -0.549 11.804 1.00 96.88 159 ILE A C 1
ATOM 1230 O O . ILE A 1 159 ? -4.116 0.238 12.624 1.00 96.88 159 ILE A O 1
ATOM 1234 N N . GLU A 1 160 ? -5.744 -1.192 11.988 1.00 96.00 160 GLU A N 1
ATOM 1235 C CA . GLU A 1 160 ? -6.563 -1.087 13.200 1.00 96.00 160 GLU A CA 1
ATOM 123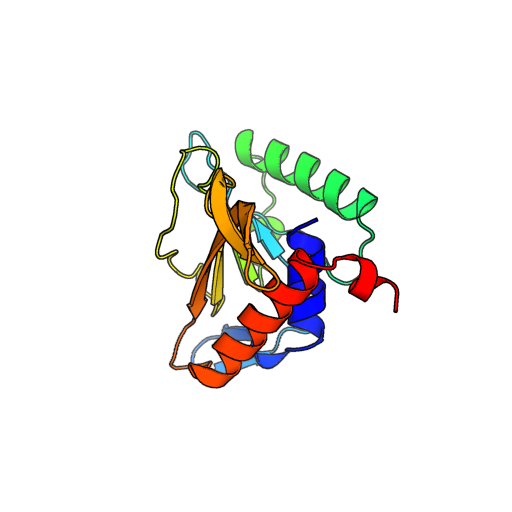6 C C . GLU A 1 160 ? -5.904 -1.789 14.398 1.00 96.00 160 GLU A C 1
ATOM 1238 O O . GLU A 1 160 ? -5.980 -1.266 15.509 1.00 96.00 160 GLU A O 1
ATOM 1243 N N .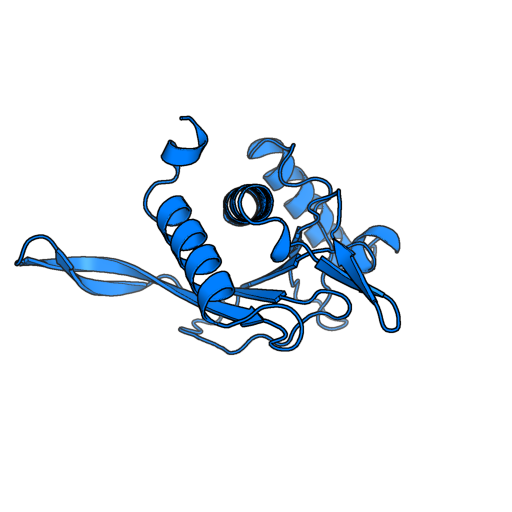 ASP A 1 161 ? -5.200 -2.901 14.167 1.00 95.56 161 ASP A N 1
ATOM 1244 C CA . ASP A 1 161 ? -4.414 -3.619 15.173 1.00 95.56 161 ASP A CA 1
ATOM 1245 C C . ASP A 1 161 ? -3.022 -4.032 14.642 1.00 95.56 161 ASP A C 1
ATOM 1247 O O . ASP A 1 161 ? -2.807 -5.156 14.175 1.00 95.56 161 ASP A O 1
ATOM 1251 N N . PRO A 1 162 ? -2.019 -3.137 14.734 1.00 90.25 162 PRO A N 1
ATOM 1252 C CA . PRO A 1 162 ? -0.664 -3.433 14.272 1.00 90.25 162 PRO A CA 1
ATOM 1253 C C . PRO A 1 162 ? 0.067 -4.521 15.071 1.00 90.25 162 PRO A C 1
ATOM 1255 O O . PRO A 1 162 ? 1.106 -4.999 14.606 1.00 90.25 162 PRO A O 1
ATOM 1258 N N . LEU A 1 163 ? -0.418 -4.905 16.262 1.00 89.56 163 LEU A N 1
ATOM 1259 C CA . LEU A 1 163 ? 0.210 -5.957 17.072 1.00 89.56 163 LEU A CA 1
ATOM 1260 C C . LEU A 1 163 ? 0.040 -7.342 16.445 1.00 89.56 163 LEU A C 1
ATOM 1262 O O . LEU A 1 163 ? 0.848 -8.224 16.726 1.00 89.56 163 LEU A O 1
ATOM 1266 N N . LEU A 1 164 ? -0.911 -7.502 15.520 1.00 87.06 164 LEU A N 1
ATOM 1267 C CA . LEU A 1 164 ? -1.063 -8.703 14.695 1.00 87.06 164 LEU A CA 1
ATOM 1268 C C . LEU A 1 164 ? 0.200 -9.051 13.891 1.00 87.06 164 LEU A C 1
ATOM 1270 O O . LEU A 1 164 ? 0.353 -10.187 13.465 1.00 87.06 164 LEU A O 1
ATOM 1274 N N . LEU A 1 165 ? 1.132 -8.108 13.702 1.00 82.56 165 LEU A N 1
ATOM 1275 C CA . LEU A 1 165 ? 2.432 -8.385 13.081 1.00 82.56 165 LEU A CA 1
ATOM 1276 C C . LEU A 1 165 ? 3.431 -9.126 13.985 1.00 82.56 165 LEU A C 1
ATOM 1278 O O . LEU A 1 165 ? 4.496 -9.516 13.505 1.00 82.56 165 LEU A O 1
ATOM 1282 N N . LEU A 1 166 ? 3.154 -9.226 15.286 1.00 77.38 166 LEU A N 1
ATOM 1283 C CA . LEU A 1 166 ? 4.022 -9.869 16.277 1.00 77.38 166 LEU A CA 1
ATOM 1284 C C . LEU A 1 166 ? 3.558 -11.284 16.655 1.00 77.38 166 LEU A C 1
ATOM 1286 O O . LEU A 1 166 ? 4.292 -11.970 17.366 1.00 77.38 166 LEU A O 1
ATOM 1290 N N . ALA A 1 167 ? 2.354 -11.674 16.230 1.00 56.56 167 ALA A N 1
ATOM 1291 C CA . ALA A 1 167 ? 1.762 -12.994 16.444 1.00 56.56 167 ALA A CA 1
ATOM 1292 C C . ALA A 1 167 ? 2.185 -13.973 15.340 1.00 56.56 167 ALA A C 1
ATOM 1294 O O . ALA A 1 167 ? 2.405 -15.157 15.676 1.00 56.56 167 ALA A O 1
#

Secondary structure (DSSP, 8-state):
-HHHHHHHHHHH-GGGSEEEETTEEEE-SS--EEE-EEETTEEE--EETTTTTS-HHHHHHHHHHHHHHHHTT---HHHHH--SEEEEE-GGGT-----PPP-TTBSEEEEE---EEEEEEETTEEEEEEE--EEEEE-TTTS-HHHHHHHHHHHHHHHH-GGGG--

pLDDT: mean 95.7, std 4.53, range [56.56, 98.81]

Sequence (167 aa):
LMIKLVAQALRAFPYMNVRQSGDAIQEMKGIHIGLAVDTERGLLVPHVFDADKKGLVEIARDVRAMVERARKGKSLPDELTLGTFTITNLGMYEVDAFSPIINYPETAILGVGRIKAVPAVVDGEVVVRQRMWLSLTVDHRVVDGAPAARFLQHVKELIEDPLLLLA

Radius of gyration: 16.25 Å; chains: 1; bounding box: 43×33×44 Å

Foldseek 3Di:
DLLQLLLVLCVVQQLQQWFDDPPDIDRDPKAWEWEWAQEPVGTATFTDTRSPPDDPVRVVVVVVVQNVCVNVVNHDPCRRPVHREYEYEPQVVQAQDDADDDDPRHFKYKYKHHWDWDFDADPNDTDTDTDIDIHMDGNCVRDPPVSSVVSVVSSVVCVVPVCVVVD